Protein AF-U1WQ39-F1 (afdb_monomer_lite)

Organism: NCBI:txid649747

Foldseek 3Di:
DDDDDDDDPCNQPQKDWFDKDFDPWAFDDPVLQVQVCVVVVFHWDDKTWGIARDVQWTWIKTWTDDDQQWTKMWTWTGDPVGIATDIQIWGDDQQADTRDGRCSPDDHSVQKDWPTWIAGPQGIWTFIWGHDPFWIKTFIWDDDPRYTDTPDIDIDGDDD

Structure (mmCIF, N/CA/C/O backbone):
data_AF-U1WQ39-F1
#
_entry.id   AF-U1WQ39-F1
#
loop_
_atom_site.group_PDB
_atom_site.id
_atom_site.type_symbol
_atom_site.label_atom_id
_atom_site.label_alt_id
_atom_site.label_comp_id
_atom_site.label_asym_id
_atom_site.label_entity_id
_atom_site.label_seq_id
_atom_site.pdbx_PDB_ins_code
_atom_site.Cartn_x
_atom_site.Cartn_y
_atom_site.Cartn_z
_atom_site.occupancy
_atom_site.B_iso_or_equiv
_atom_site.auth_seq_id
_atom_site.auth_comp_id
_atom_site.auth_asym_id
_atom_site.auth_atom_id
_atom_site.pdbx_PDB_model_num
ATOM 1 N N . MET A 1 1 ? -7.015 -22.185 -0.018 1.00 53.38 1 MET A N 1
ATOM 2 C CA . MET A 1 1 ? -6.158 -22.421 1.165 1.00 53.38 1 MET A CA 1
ATOM 3 C C . MET A 1 1 ? -6.432 -21.319 2.183 1.00 53.38 1 MET A C 1
ATOM 5 O O . MET A 1 1 ? -6.528 -20.171 1.775 1.00 53.38 1 MET A O 1
ATOM 9 N N . LYS A 1 2 ? -6.659 -21.644 3.462 1.00 57.97 2 LYS A N 1
ATOM 10 C CA . LYS A 1 2 ? -6.847 -20.633 4.521 1.00 57.97 2 LYS A CA 1
ATOM 11 C C . LYS A 1 2 ? -5.478 -20.302 5.121 1.00 57.97 2 LYS A C 1
ATOM 13 O O . LYS A 1 2 ? -4.759 -21.219 5.506 1.00 57.97 2 LYS A O 1
ATOM 18 N N . VAL A 1 3 ? -5.119 -19.021 5.186 1.00 68.00 3 VAL A N 1
ATOM 19 C CA . VAL A 1 3 ? -3.892 -18.561 5.854 1.00 68.00 3 VAL A CA 1
ATOM 20 C C . VAL A 1 3 ? -4.187 -18.391 7.342 1.00 68.00 3 VAL A C 1
ATOM 22 O O . VAL A 1 3 ? -5.185 -17.775 7.708 1.00 68.00 3 VAL A O 1
ATOM 25 N N . ALA A 1 4 ? -3.328 -18.943 8.198 1.00 69.25 4 ALA A N 1
ATOM 26 C CA . ALA A 1 4 ? -3.420 -18.803 9.648 1.00 69.25 4 ALA A CA 1
ATOM 27 C C . ALA A 1 4 ? -2.174 -18.090 10.190 1.00 69.25 4 ALA A C 1
ATOM 29 O O . ALA A 1 4 ? -1.046 -18.488 9.877 1.00 69.25 4 ALA A O 1
ATOM 30 N N . PHE A 1 5 ? -2.399 -17.061 11.011 1.00 70.69 5 PHE A N 1
ATOM 31 C CA . PHE A 1 5 ? -1.365 -16.360 11.771 1.00 70.69 5 PHE A CA 1
ATOM 32 C C . PHE A 1 5 ? -1.363 -16.864 13.206 1.00 70.69 5 PHE A C 1
ATOM 34 O O . PHE A 1 5 ? -2.376 -16.789 13.898 1.00 70.69 5 PHE A O 1
ATOM 41 N N . LEU A 1 6 ? -0.210 -17.363 13.639 1.00 75.81 6 LEU A N 1
ATOM 42 C CA . LEU A 1 6 ? 0.076 -17.600 15.046 1.00 75.81 6 LEU A CA 1
ATOM 43 C C . LEU A 1 6 ? 0.724 -16.333 15.584 1.00 75.81 6 LEU A C 1
ATOM 45 O O . LEU A 1 6 ? 1.665 -15.814 14.986 1.00 75.81 6 LEU A O 1
ATOM 49 N N . ILE A 1 7 ? 0.182 -15.827 16.681 1.00 77.75 7 ILE A N 1
ATOM 50 C CA . ILE A 1 7 ? 0.661 -14.612 17.325 1.00 77.75 7 ILE A CA 1
ATOM 51 C C . ILE A 1 7 ? 0.926 -14.906 18.790 1.00 77.75 7 ILE A C 1
ATOM 53 O O . ILE A 1 7 ? 0.231 -15.716 19.406 1.00 77.75 7 ILE A O 1
ATOM 57 N N . GLU A 1 8 ? 1.932 -14.240 19.341 1.00 82.88 8 GLU A N 1
ATOM 58 C CA . GLU A 1 8 ? 2.171 -14.285 20.774 1.00 82.88 8 GLU A CA 1
ATOM 59 C C . GLU A 1 8 ? 1.001 -13.655 21.531 1.00 82.88 8 GLU A C 1
ATOM 61 O O . GLU A 1 8 ? 0.275 -12.784 21.027 1.00 82.88 8 GLU A O 1
ATOM 66 N N . LYS A 1 9 ? 0.821 -14.102 22.774 1.00 80.31 9 LYS A N 1
ATOM 67 C CA . LYS A 1 9 ? -0.144 -13.499 23.684 1.00 80.31 9 LYS A CA 1
ATOM 68 C C . LYS A 1 9 ? 0.149 -11.999 23.799 1.00 80.31 9 LYS A C 1
ATOM 70 O O . LYS A 1 9 ? 1.298 -11.596 23.920 1.00 80.31 9 LYS A O 1
ATOM 75 N N . ASP A 1 10 ? -0.902 -11.184 23.751 1.00 84.56 10 ASP A N 1
ATOM 76 C CA . ASP A 1 10 ? -0.832 -9.721 23.859 1.00 84.56 10 ASP A CA 1
ATOM 77 C C . ASP A 1 10 ? -0.094 -8.986 22.717 1.00 84.56 10 ASP A C 1
ATOM 79 O O . ASP A 1 10 ? 0.069 -7.768 22.796 1.00 84.56 10 ASP A O 1
ATOM 83 N N . ALA A 1 11 ? 0.246 -9.653 21.604 1.00 82.38 11 ALA A N 1
ATOM 84 C CA . ALA A 1 11 ? 0.920 -9.024 20.454 1.00 82.38 11 ALA A CA 1
ATOM 85 C C . ALA A 1 11 ? 0.163 -7.816 19.856 1.00 82.38 11 ALA A C 1
ATOM 87 O O . ALA A 1 11 ? 0.768 -6.916 19.279 1.00 82.38 11 ALA A O 1
ATOM 88 N N . PHE A 1 12 ? -1.163 -7.767 20.023 1.00 85.31 12 PHE A N 1
ATOM 89 C CA . PHE A 1 12 ? -2.016 -6.651 19.596 1.00 85.31 12 PHE A CA 1
ATOM 90 C C . PHE A 1 12 ? -2.593 -5.848 20.764 1.00 85.31 12 PHE A C 1
ATOM 92 O O . PHE A 1 12 ? -3.579 -5.128 20.593 1.00 85.31 12 PHE A O 1
ATOM 99 N N . LYS A 1 13 ? -2.011 -5.925 21.964 1.00 89.50 13 LYS A N 1
ATOM 100 C CA . LYS A 1 13 ? -2.482 -5.135 23.107 1.00 89.50 13 LYS A CA 1
ATOM 101 C C . LYS A 1 13 ? -2.530 -3.646 22.742 1.00 89.50 13 LYS A C 1
ATOM 103 O O . LYS A 1 13 ? -1.596 -3.096 22.165 1.00 89.50 13 LYS A O 1
ATOM 108 N N . GLY A 1 14 ? -3.661 -3.000 23.029 1.00 91.19 14 GLY A N 1
ATOM 109 C CA . GLY A 1 14 ? -3.902 -1.596 22.670 1.00 91.19 14 GLY A CA 1
ATOM 110 C C . GLY A 1 14 ? -4.238 -1.340 21.193 1.00 91.19 14 GLY A C 1
ATOM 111 O O . GLY A 1 14 ? -4.358 -0.180 20.797 1.00 91.19 14 GLY A O 1
ATOM 112 N N . ASN A 1 15 ? -4.409 -2.385 20.380 1.00 94.25 15 ASN A N 1
ATOM 113 C CA . ASN A 1 15 ? -4.916 -2.285 19.015 1.00 94.25 15 ASN A CA 1
ATOM 114 C C . ASN A 1 15 ? -6.396 -2.677 18.959 1.00 94.25 15 ASN A C 1
ATOM 116 O O . ASN A 1 15 ? -6.844 -3.583 19.656 1.00 94.25 15 ASN A O 1
ATOM 120 N N . THR A 1 16 ? -7.145 -2.024 18.076 1.00 95.94 16 THR A N 1
ATOM 121 C CA . THR A 1 16 ? -8.507 -2.416 17.696 1.00 95.94 16 THR A CA 1
ATOM 122 C C . THR A 1 16 ? -8.473 -3.026 16.303 1.00 95.94 16 THR A C 1
ATOM 124 O O . THR A 1 16 ? -7.960 -2.392 15.380 1.00 95.94 16 THR A O 1
ATOM 127 N N . PHE A 1 17 ? -9.011 -4.235 16.144 1.00 95.50 17 PHE A N 1
ATOM 128 C CA . PHE A 1 17 ? -9.210 -4.845 14.830 1.00 95.50 17 PHE A CA 1
ATOM 129 C C . PHE A 1 17 ? -10.346 -4.135 14.104 1.00 95.50 17 PHE A C 1
ATOM 131 O O . PHE A 1 17 ? -11.415 -3.912 14.671 1.00 95.50 17 PHE A O 1
ATOM 138 N N . LEU A 1 18 ? -10.098 -3.762 12.855 1.00 96.44 18 LEU A N 1
ATOM 139 C CA . LEU A 1 18 ? -11.066 -3.062 12.028 1.00 96.44 18 LEU A CA 1
ATOM 140 C C . LEU A 1 18 ? -11.747 -4.041 11.068 1.00 96.44 18 LEU A C 1
ATOM 142 O O . LEU A 1 18 ? -11.096 -4.974 10.588 1.00 96.44 18 LEU A O 1
ATOM 146 N N . PRO A 1 19 ? -13.038 -3.830 10.754 1.00 94.56 19 PRO A N 1
ATOM 147 C CA . PRO A 1 19 ? -13.685 -4.581 9.693 1.00 94.56 19 PRO A CA 1
ATOM 148 C C . PRO A 1 19 ? -12.965 -4.310 8.370 1.00 94.56 19 PRO A C 1
ATOM 150 O O . PRO A 1 19 ? -12.579 -3.181 8.078 1.00 94.56 19 PRO A O 1
ATOM 153 N N . TYR A 1 20 ? -12.785 -5.353 7.569 1.00 94.94 20 TYR A N 1
ATOM 154 C CA . TYR A 1 20 ? -12.185 -5.258 6.247 1.00 94.94 20 TYR A CA 1
ATOM 155 C C . TYR A 1 20 ? -13.075 -5.982 5.242 1.00 94.94 20 TYR A C 1
ATOM 157 O O . TYR A 1 20 ? -13.476 -7.128 5.455 1.00 94.94 20 TYR A O 1
ATOM 165 N N . LYS A 1 21 ? -13.386 -5.299 4.143 1.00 96.25 21 LYS A N 1
ATOM 166 C CA . LYS A 1 21 ? -14.175 -5.813 3.032 1.00 96.25 21 LYS A CA 1
ATOM 167 C C . LYS A 1 21 ? -13.279 -5.914 1.795 1.00 96.25 21 LYS A C 1
ATOM 169 O O . LYS A 1 21 ? -12.910 -4.875 1.241 1.00 96.25 21 LYS A O 1
ATOM 174 N N . PRO A 1 22 ? -12.936 -7.125 1.328 1.00 94.81 22 PRO A N 1
ATOM 175 C CA . PRO A 1 22 ? -12.184 -7.279 0.091 1.00 94.81 22 PRO A CA 1
ATOM 176 C C . PRO A 1 22 ? -13.012 -6.801 -1.106 1.00 94.81 22 PRO A C 1
ATOM 178 O O . PRO A 1 22 ? -14.233 -6.977 -1.157 1.00 94.81 22 PRO A O 1
ATOM 181 N N . VAL A 1 23 ? -12.333 -6.215 -2.086 1.00 94.19 23 VAL A N 1
ATOM 182 C CA . VAL A 1 23 ? -12.923 -5.735 -3.337 1.00 94.19 23 VAL A CA 1
ATOM 183 C C . VAL A 1 23 ? -12.312 -6.534 -4.480 1.00 94.19 23 VAL A C 1
ATOM 185 O O . VAL A 1 23 ? -11.102 -6.535 -4.660 1.00 94.19 23 VAL A O 1
ATOM 188 N N . LYS A 1 24 ? -13.151 -7.223 -5.263 1.00 86.94 24 LYS A N 1
ATOM 189 C CA . LYS A 1 24 ? -12.682 -8.006 -6.421 1.00 86.94 24 LYS A CA 1
ATOM 190 C C . LYS A 1 24 ? -12.261 -7.121 -7.593 1.00 86.94 24 LYS A C 1
ATOM 192 O O . LYS A 1 24 ? -11.322 -7.448 -8.306 1.00 86.94 24 LYS A O 1
ATOM 197 N N . GLN A 1 25 ? -12.983 -6.024 -7.800 1.00 90.00 25 GLN A N 1
ATOM 198 C CA . GLN A 1 25 ? -12.715 -5.049 -8.845 1.00 90.00 25 GLN A CA 1
ATOM 199 C C . GLN A 1 25 ? -13.128 -3.670 -8.344 1.00 90.00 25 GLN A C 1
ATOM 201 O O . GLN A 1 25 ? -14.228 -3.487 -7.827 1.00 90.00 25 GLN A O 1
ATOM 206 N N . GLY A 1 26 ? -12.233 -2.703 -8.484 1.00 94.62 26 GLY A N 1
ATOM 207 C CA . GLY A 1 26 ? -12.454 -1.339 -8.039 1.00 94.62 26 GLY A CA 1
ATOM 208 C C . GLY A 1 26 ? -11.226 -0.489 -8.306 1.00 94.62 26 GLY A C 1
ATOM 209 O O . GLY A 1 26 ? -10.140 -1.003 -8.573 1.00 94.62 26 GLY A O 1
ATOM 210 N N . ARG A 1 27 ? -11.401 0.825 -8.229 1.00 97.06 27 ARG A N 1
ATOM 211 C CA . ARG A 1 27 ? -10.331 1.799 -8.434 1.00 97.06 27 ARG A CA 1
ATOM 212 C C . ARG A 1 27 ? -10.453 2.922 -7.418 1.00 97.06 27 ARG A C 1
ATOM 214 O O . ARG A 1 27 ? -11.557 3.290 -7.023 1.00 97.06 27 ARG A O 1
ATOM 221 N N . PHE A 1 28 ? -9.323 3.479 -7.015 1.00 97.81 28 PHE A N 1
ATOM 222 C CA . PHE A 1 28 ? -9.288 4.745 -6.311 1.00 97.81 28 PHE A CA 1
ATOM 223 C C . PHE A 1 28 ? -9.929 5.844 -7.161 1.00 97.81 28 PHE A C 1
ATOM 225 O O . PHE A 1 28 ? -9.803 5.858 -8.392 1.00 97.81 28 PHE A O 1
ATOM 232 N N . SER A 1 29 ? -10.566 6.797 -6.476 1.00 97.12 29 SER A N 1
ATOM 233 C CA . SER A 1 29 ? -11.067 8.022 -7.099 1.00 97.12 29 SER A CA 1
ATOM 234 C C . SER A 1 29 ? -9.941 8.813 -7.770 1.00 97.12 29 SER A C 1
ATOM 236 O O . SER A 1 29 ? -8.792 8.787 -7.318 1.00 97.12 29 SER A O 1
ATOM 238 N N . ASP A 1 30 ? -10.275 9.603 -8.788 1.00 97.94 30 ASP A N 1
ATOM 239 C CA . ASP A 1 30 ? -9.290 10.448 -9.473 1.00 97.94 30 ASP A CA 1
ATOM 240 C C . ASP A 1 30 ? -8.646 11.467 -8.524 1.00 97.94 30 ASP A C 1
ATOM 242 O O . ASP A 1 30 ? -7.453 11.749 -8.623 1.00 97.94 30 ASP A O 1
ATOM 246 N N . LYS A 1 31 ? -9.401 11.962 -7.533 1.00 97.44 31 LYS A N 1
ATOM 247 C CA . LYS A 1 31 ? -8.872 12.825 -6.466 1.00 97.44 31 LYS A CA 1
ATOM 248 C C . LYS A 1 31 ? -7.779 12.119 -5.662 1.00 97.44 31 LYS A C 1
ATOM 250 O O . LYS A 1 31 ? -6.769 12.735 -5.334 1.00 97.44 31 LYS A O 1
ATOM 255 N N . THR A 1 32 ? -7.969 10.840 -5.342 1.00 98.00 32 THR A N 1
ATOM 256 C CA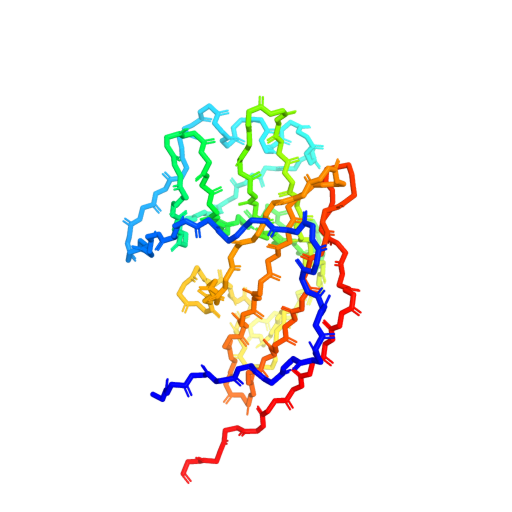 . THR A 1 32 ? -6.958 10.038 -4.643 1.00 98.00 32 THR A CA 1
ATOM 257 C C . THR A 1 32 ? -5.723 9.837 -5.515 1.00 98.00 32 THR A C 1
ATOM 259 O O . THR A 1 32 ? -4.613 10.050 -5.035 1.00 98.00 32 THR A O 1
ATOM 262 N N . ILE A 1 33 ? -5.891 9.500 -6.797 1.00 98.50 33 ILE A N 1
ATOM 263 C CA . ILE A 1 33 ? -4.760 9.297 -7.717 1.00 98.50 33 ILE A CA 1
ATOM 264 C C . ILE A 1 33 ? -3.950 10.577 -7.939 1.00 98.50 33 ILE A C 1
ATOM 266 O O . ILE A 1 33 ? -2.720 10.508 -7.977 1.00 98.50 33 ILE A O 1
ATOM 270 N N . ARG A 1 34 ? -4.602 11.744 -8.010 1.00 98.50 34 ARG A N 1
ATOM 271 C CA . ARG A 1 34 ? -3.908 13.043 -8.050 1.00 98.50 34 ARG A CA 1
ATOM 272 C C . ARG A 1 34 ? -3.024 13.234 -6.820 1.00 98.50 34 ARG A C 1
ATOM 274 O O . ARG A 1 34 ? -1.826 13.432 -6.973 1.00 98.50 34 ARG A O 1
ATOM 281 N N . LYS A 1 35 ? -3.571 13.026 -5.616 1.00 98.19 35 LYS A N 1
ATOM 282 C CA . LYS A 1 35 ? -2.795 13.107 -4.365 1.00 98.19 35 LYS A CA 1
ATOM 283 C C . LYS A 1 35 ? -1.627 12.118 -4.320 1.00 98.19 35 LYS A C 1
ATOM 285 O O . LYS A 1 35 ? -0.555 12.467 -3.842 1.00 98.19 35 LYS A O 1
ATOM 290 N N . VAL A 1 36 ? -1.826 10.886 -4.798 1.00 98.62 36 VAL A N 1
ATOM 291 C CA . VAL A 1 36 ? -0.762 9.868 -4.877 1.00 98.62 36 VAL A CA 1
ATOM 292 C C . VAL A 1 36 ? 0.357 10.328 -5.815 1.00 98.62 36 VAL A C 1
ATOM 294 O O . VAL A 1 36 ? 1.527 10.271 -5.443 1.00 98.62 36 VAL A O 1
ATOM 297 N N . THR A 1 37 ? -0.009 10.818 -7.001 1.00 98.50 37 THR A N 1
ATOM 298 C CA . THR A 1 37 ? 0.929 11.313 -8.021 1.00 98.50 37 THR A CA 1
ATOM 299 C C . THR A 1 37 ? 1.725 12.514 -7.511 1.00 98.50 37 THR A C 1
ATOM 301 O O . THR A 1 37 ? 2.946 12.541 -7.644 1.00 98.50 37 THR A O 1
ATOM 304 N N . GLU A 1 38 ? 1.053 13.478 -6.877 1.00 98.25 38 GLU A N 1
ATOM 305 C CA . GLU A 1 38 ? 1.672 14.666 -6.276 1.00 98.25 38 GLU A CA 1
ATOM 306 C C . GLU A 1 38 ? 2.636 14.291 -5.146 1.00 98.25 38 GLU A C 1
ATOM 308 O O . GLU A 1 38 ? 3.772 14.762 -5.123 1.00 98.25 38 GLU A O 1
ATOM 313 N N . PHE A 1 39 ? 2.218 13.398 -4.240 1.00 98.19 39 PHE A N 1
ATOM 314 C CA . PHE A 1 39 ? 3.046 12.964 -3.114 1.00 98.19 39 PHE A CA 1
ATOM 315 C C . PHE A 1 39 ? 4.318 12.251 -3.584 1.00 98.19 39 PHE A C 1
ATOM 317 O O . PHE A 1 39 ? 5.404 12.501 -3.064 1.00 98.19 39 PHE A O 1
ATOM 324 N N . LYS A 1 40 ? 4.193 11.361 -4.574 1.00 97.62 40 LYS A N 1
ATOM 325 C CA . LYS A 1 40 ? 5.317 10.572 -5.098 1.00 97.62 40 LYS A CA 1
ATOM 326 C C . LYS A 1 40 ? 6.133 11.295 -6.163 1.00 97.62 40 LYS A C 1
ATOM 328 O O . LYS A 1 40 ? 7.205 10.808 -6.507 1.00 97.62 40 LYS A O 1
ATOM 333 N N . LYS A 1 41 ? 5.640 12.427 -6.677 1.00 97.69 41 LYS A N 1
ATOM 334 C CA . LYS A 1 41 ? 6.224 13.162 -7.811 1.00 97.69 41 LYS A CA 1
ATOM 335 C C . LYS A 1 41 ? 6.481 12.250 -9.017 1.00 97.69 41 LYS A C 1
ATOM 337 O O . LYS A 1 41 ? 7.519 12.341 -9.666 1.00 97.69 41 LYS A O 1
ATOM 342 N N . ARG A 1 42 ? 5.548 11.331 -9.272 1.00 98.19 42 ARG A N 1
ATOM 343 C CA . ARG A 1 42 ? 5.655 10.302 -10.313 1.00 98.19 42 ARG A CA 1
ATOM 344 C C . ARG A 1 42 ? 4.260 9.887 -10.759 1.00 98.19 42 ARG A C 1
ATOM 346 O O . ARG A 1 42 ? 3.400 9.647 -9.907 1.00 98.19 42 ARG A O 1
ATOM 353 N N . LYS A 1 43 ? 4.011 9.824 -12.067 1.00 98.31 43 LYS A N 1
ATOM 354 C CA . LYS A 1 43 ? 2.682 9.525 -12.617 1.00 98.31 43 LYS A CA 1
ATOM 355 C C . LYS A 1 43 ? 2.267 8.091 -12.302 1.00 98.31 43 LYS A C 1
ATOM 357 O O . LYS A 1 43 ? 3.056 7.166 -12.467 1.00 98.31 43 LYS A O 1
ATOM 362 N N . VAL A 1 44 ? 1.013 7.896 -11.903 1.00 98.50 44 VAL A N 1
ATOM 363 C CA . VAL A 1 44 ? 0.401 6.562 -11.792 1.00 98.50 44 VAL A CA 1
ATOM 364 C C . VAL A 1 44 ? -0.056 6.090 -13.176 1.00 98.50 44 VAL A C 1
ATOM 366 O O . VAL A 1 44 ? -0.787 6.811 -13.858 1.00 98.50 44 VAL A O 1
ATOM 369 N N . ILE A 1 45 ? 0.350 4.884 -13.577 1.00 97.69 45 ILE A N 1
ATOM 370 C CA . ILE A 1 45 ? -0.003 4.269 -14.871 1.00 97.69 45 ILE A CA 1
ATOM 371 C C . ILE A 1 45 ? -1.007 3.121 -14.735 1.00 97.69 45 ILE A C 1
ATOM 373 O O . ILE A 1 45 ? -1.825 2.928 -15.632 1.00 97.69 45 ILE A O 1
ATOM 377 N N . LYS A 1 46 ? -1.007 2.405 -13.604 1.00 97.62 46 LYS A N 1
ATOM 378 C CA . LYS A 1 46 ? -2.011 1.383 -13.276 1.00 97.62 46 LYS A CA 1
ATOM 379 C C . LYS A 1 46 ? -2.427 1.506 -11.816 1.00 97.62 46 LYS A C 1
ATOM 381 O O . LYS A 1 46 ? -1.659 1.962 -10.971 1.00 97.62 46 LYS A O 1
ATOM 386 N N . GLN A 1 47 ? -3.661 1.117 -11.516 1.00 98.00 47 GLN A N 1
ATOM 387 C CA . GLN A 1 47 ? -4.169 1.086 -10.149 1.00 98.00 47 GLN A CA 1
ATOM 388 C C . GLN A 1 47 ? -5.307 0.080 -9.988 1.00 98.00 47 GLN A C 1
ATOM 390 O O . GLN A 1 47 ? -6.011 -0.226 -10.951 1.00 98.00 47 GLN A O 1
ATOM 395 N N . GLY A 1 48 ? -5.539 -0.361 -8.756 1.00 98.00 48 GLY A N 1
ATOM 396 C CA . GLY A 1 48 ? -6.744 -1.099 -8.397 1.00 98.00 48 GLY A CA 1
ATOM 397 C C . GLY A 1 48 ? -6.916 -1.244 -6.891 1.00 98.00 48 GLY A C 1
ATOM 398 O O . GLY A 1 48 ? -5.942 -1.295 -6.139 1.00 98.00 48 GLY A O 1
ATOM 399 N N . LEU A 1 49 ? -8.170 -1.285 -6.445 1.00 97.94 49 LEU A N 1
ATOM 400 C CA . LEU A 1 49 ? -8.494 -1.526 -5.041 1.00 97.94 49 LEU A CA 1
ATOM 401 C C . LEU A 1 49 ? -8.291 -2.995 -4.684 1.00 97.94 49 LEU A C 1
ATOM 403 O O . LEU A 1 49 ? -8.582 -3.886 -5.476 1.00 97.94 49 LEU A O 1
ATOM 407 N N . ILE A 1 50 ? -7.838 -3.213 -3.455 1.00 98.12 50 ILE A N 1
ATOM 408 C CA . ILE A 1 50 ? -7.742 -4.528 -2.818 1.00 98.12 50 ILE A CA 1
ATOM 409 C C . ILE A 1 50 ? -8.878 -4.671 -1.804 1.00 98.12 50 ILE A C 1
ATOM 411 O O . ILE A 1 50 ? -9.496 -5.725 -1.684 1.00 98.12 50 ILE A O 1
ATOM 415 N N . GLY A 1 51 ? -9.208 -3.604 -1.074 1.00 97.06 51 GLY A N 1
ATOM 416 C CA . GLY A 1 51 ? -10.390 -3.599 -0.224 1.00 97.06 51 GLY A CA 1
ATOM 417 C C . GLY A 1 51 ? -10.618 -2.301 0.533 1.00 97.06 51 GLY A C 1
ATOM 418 O O . GLY A 1 51 ? -9.889 -1.320 0.384 1.00 97.06 51 GLY A O 1
ATOM 419 N N . GLU A 1 52 ? -11.652 -2.315 1.360 1.00 96.81 52 GLU A N 1
ATOM 420 C CA . GLU A 1 52 ? -12.150 -1.157 2.095 1.00 96.81 52 GLU A CA 1
ATOM 421 C C . GLU A 1 52 ? -12.319 -1.496 3.571 1.00 96.81 52 GLU A C 1
ATOM 423 O O . GLU A 1 52 ? -12.673 -2.618 3.928 1.00 96.81 52 GLU A O 1
ATOM 428 N N . ILE A 1 53 ? -12.066 -0.520 4.435 1.00 95.88 53 ILE A N 1
ATOM 429 C CA . ILE A 1 53 ? -12.218 -0.650 5.889 1.00 95.88 53 ILE A CA 1
ATOM 430 C C . ILE A 1 53 ? -13.434 0.152 6.356 1.00 95.88 53 ILE A C 1
ATOM 432 O O . ILE A 1 53 ? -14.260 -0.320 7.133 1.00 95.88 53 ILE A O 1
ATOM 436 N N . SER A 1 54 ? -13.559 1.378 5.855 1.00 92.56 54 SER A N 1
ATOM 437 C CA . SER A 1 54 ? -14.683 2.281 6.094 1.00 92.56 54 SER A CA 1
ATOM 438 C C . SER A 1 54 ? -14.733 3.337 4.978 1.00 92.56 54 SER A C 1
ATOM 440 O O . SER A 1 54 ? -13.795 3.419 4.175 1.00 92.56 54 SER A O 1
ATOM 442 N N . PRO A 1 55 ? -15.791 4.165 4.886 1.00 88.38 55 PRO A N 1
ATOM 443 C CA . PRO A 1 55 ? -15.831 5.252 3.913 1.00 88.38 55 PRO A CA 1
ATOM 444 C C . PRO A 1 55 ? -14.590 6.153 4.015 1.00 88.38 55 PRO A C 1
ATOM 446 O O . PRO A 1 55 ? -14.292 6.707 5.072 1.00 88.38 55 PRO A O 1
ATOM 449 N N . GLY A 1 56 ? -13.845 6.279 2.913 1.00 87.75 56 GLY A N 1
ATOM 450 C CA . GLY A 1 56 ? -12.604 7.063 2.856 1.00 87.75 56 GLY A CA 1
ATOM 451 C C . GLY A 1 56 ? -11.356 6.373 3.425 1.00 87.75 56 GLY A C 1
ATOM 452 O O . GLY A 1 56 ? -10.290 6.990 3.437 1.00 87.75 56 GLY A O 1
ATOM 453 N N . VAL A 1 57 ? -11.465 5.114 3.866 1.00 96.56 57 VAL A N 1
ATOM 454 C CA . VAL A 1 57 ? -10.337 4.273 4.287 1.00 96.56 57 VAL A CA 1
ATOM 455 C C . VAL A 1 57 ? -10.296 3.017 3.423 1.00 96.56 57 VAL A C 1
ATOM 457 O O . VAL A 1 57 ? -10.984 2.027 3.673 1.00 96.56 57 VAL A O 1
ATOM 460 N N . GLN A 1 58 ? -9.483 3.081 2.378 1.00 97.75 58 GLN A N 1
ATOM 461 C CA . GLN A 1 58 ? -9.355 2.066 1.333 1.00 97.75 58 GLN A CA 1
ATOM 462 C C . GLN A 1 58 ? -7.894 1.659 1.166 1.00 97.75 58 GLN A C 1
ATOM 464 O O . GLN A 1 58 ? -7.004 2.498 1.320 1.00 97.75 58 GLN A O 1
ATOM 469 N N . ILE A 1 59 ? -7.665 0.402 0.796 1.00 98.56 59 ILE A N 1
ATOM 470 C CA . ILE A 1 59 ? -6.352 -0.153 0.466 1.00 98.56 59 ILE A CA 1
ATOM 471 C C . ILE A 1 59 ? -6.366 -0.607 -0.993 1.00 98.56 59 ILE A C 1
ATOM 473 O O . ILE A 1 59 ? -7.309 -1.256 -1.450 1.00 98.56 59 ILE A O 1
ATOM 477 N N . GLY A 1 60 ? -5.305 -0.297 -1.723 1.00 98.31 60 GLY A N 1
ATOM 478 C CA . GLY A 1 60 ? -5.144 -0.693 -3.115 1.00 98.31 60 GLY A CA 1
ATOM 479 C C . GLY A 1 60 ? -3.691 -0.673 -3.552 1.00 98.31 60 GLY A C 1
ATOM 480 O O . GLY A 1 60 ? -2.809 -0.272 -2.796 1.00 98.31 60 GLY A O 1
ATOM 481 N N . LEU A 1 61 ? -3.461 -1.110 -4.781 1.00 98.62 61 LEU A N 1
ATOM 482 C CA . LEU A 1 61 ? -2.168 -1.103 -5.444 1.00 98.62 61 LEU A CA 1
ATOM 483 C C . LEU A 1 61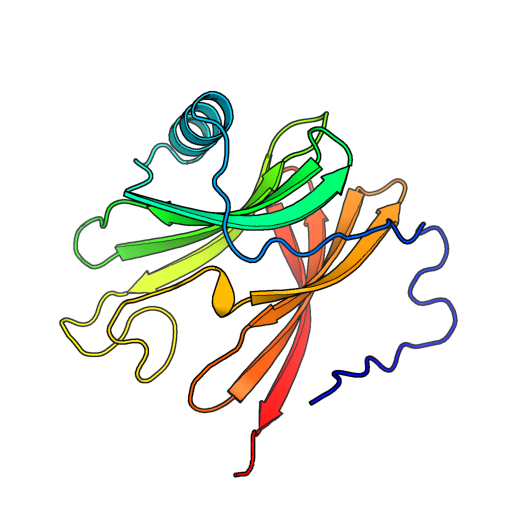 ? -2.138 0.029 -6.471 1.00 98.62 61 LEU A C 1
ATOM 485 O O . LEU A 1 61 ? -3.125 0.266 -7.174 1.00 98.62 61 LEU A O 1
ATOM 489 N N . VAL A 1 62 ? -1.002 0.706 -6.575 1.00 98.56 62 VAL A N 1
ATOM 490 C CA . VAL A 1 62 ? -0.693 1.626 -7.673 1.00 98.56 62 VAL A CA 1
ATOM 491 C C . VAL A 1 62 ? 0.656 1.258 -8.276 1.00 98.56 62 VAL A C 1
ATOM 493 O O . VAL A 1 62 ? 1.589 0.917 -7.551 1.00 98.56 62 VAL A O 1
ATOM 496 N N . GLU A 1 63 ? 0.757 1.358 -9.592 1.00 98.31 63 GLU A N 1
ATOM 497 C CA . GLU A 1 63 ? 1.997 1.227 -10.351 1.00 98.31 63 GLU A CA 1
ATOM 498 C C . GLU A 1 63 ? 2.324 2.581 -10.977 1.00 98.31 63 GLU A C 1
ATOM 500 O O . GLU A 1 63 ? 1.447 3.257 -11.532 1.00 98.31 63 GLU A O 1
ATOM 505 N N . PHE A 1 64 ? 3.582 2.990 -10.871 1.00 98.38 64 PHE A N 1
ATOM 506 C CA . PHE A 1 64 ? 4.061 4.278 -11.351 1.00 98.38 64 PHE A CA 1
ATOM 507 C C . PHE A 1 64 ? 4.809 4.141 -12.676 1.00 98.38 64 PHE A C 1
ATOM 509 O O . PHE A 1 64 ? 5.419 3.112 -12.954 1.00 98.38 64 PHE A O 1
ATOM 516 N N . GLU A 1 65 ? 4.800 5.206 -13.479 1.00 96.88 65 GLU A N 1
ATOM 517 C CA . GLU A 1 65 ? 5.506 5.265 -14.763 1.00 96.88 65 GLU A CA 1
ATOM 518 C C . GLU A 1 65 ? 6.970 4.869 -14.600 1.00 96.88 65 GLU A C 1
ATOM 520 O O . GLU A 1 65 ? 7.622 5.317 -13.667 1.00 96.88 65 GLU A O 1
ATOM 525 N N . ARG A 1 66 ? 7.517 4.034 -15.477 1.00 94.56 66 ARG A N 1
ATOM 526 C CA . ARG A 1 66 ? 8.918 3.603 -15.391 1.00 94.56 66 ARG A CA 1
ATOM 527 C C . ARG A 1 66 ? 9.888 4.777 -15.616 1.00 94.56 66 ARG A C 1
ATOM 529 O O . ARG A 1 66 ? 9.666 5.597 -16.500 1.00 94.56 66 ARG A O 1
ATOM 536 N N . THR A 1 67 ? 10.999 4.810 -14.877 1.00 94.62 67 THR A N 1
ATOM 537 C CA . THR A 1 67 ? 12.117 5.744 -15.109 1.00 94.62 67 THR A CA 1
ATOM 538 C C . THR A 1 67 ? 13.361 4.934 -15.454 1.00 94.62 67 THR A C 1
ATOM 540 O O . THR A 1 67 ? 13.962 4.324 -14.572 1.00 94.62 67 THR A O 1
ATOM 543 N N . GLU A 1 68 ? 13.724 4.885 -16.736 1.00 91.88 68 GLU A N 1
ATOM 544 C CA . GLU A 1 68 ? 14.753 3.972 -17.262 1.00 91.88 68 GLU A CA 1
ATOM 545 C C . GLU A 1 68 ? 14.455 2.507 -16.902 1.00 91.88 68 GLU A C 1
ATOM 547 O O . GLU A 1 68 ? 13.450 1.964 -17.355 1.00 91.88 68 GLU A O 1
ATOM 552 N N . LYS A 1 69 ? 15.297 1.866 -16.082 1.00 93.31 69 LYS A N 1
ATOM 553 C CA . LYS A 1 69 ? 15.062 0.522 -15.539 1.00 93.31 69 LYS A CA 1
ATOM 554 C C . LYS A 1 69 ? 14.392 0.542 -14.165 1.00 93.31 69 LYS A C 1
ATOM 556 O O . LYS A 1 69 ? 14.059 -0.513 -13.648 1.00 93.31 69 LYS A O 1
ATOM 561 N N . ASN A 1 70 ? 14.174 1.704 -13.557 1.00 95.69 70 ASN A N 1
ATOM 562 C CA . ASN A 1 70 ? 13.552 1.796 -12.240 1.00 95.69 70 ASN A CA 1
ATOM 563 C C . ASN A 1 70 ? 12.034 1.730 -12.367 1.00 95.69 70 ASN A C 1
ATOM 565 O O . ASN A 1 70 ? 11.402 2.635 -12.924 1.00 95.69 70 ASN A O 1
ATOM 569 N N . VAL A 1 71 ? 11.435 0.704 -11.779 1.00 96.56 71 VAL A N 1
ATOM 570 C CA . VAL A 1 71 ? 9.982 0.571 -11.636 1.00 96.56 71 VAL A CA 1
ATOM 571 C C . VAL A 1 71 ? 9.591 0.712 -10.174 1.00 96.56 71 VAL A C 1
ATOM 573 O O . VAL A 1 71 ? 10.380 0.455 -9.261 1.00 96.56 71 VAL A O 1
ATOM 576 N N . LEU A 1 72 ? 8.378 1.203 -9.950 1.00 97.88 72 LEU A N 1
ATOM 577 C CA . LEU A 1 72 ? 7.836 1.389 -8.615 1.00 97.88 72 LEU A CA 1
ATOM 578 C C . LEU A 1 72 ? 6.370 0.998 -8.626 1.00 97.88 72 LEU A C 1
ATOM 580 O O . LEU A 1 72 ? 5.589 1.493 -9.437 1.00 97.88 72 LEU A O 1
ATOM 584 N N . ALA A 1 73 ? 6.009 0.164 -7.665 1.00 98.19 73 ALA A N 1
ATOM 585 C CA . ALA A 1 73 ? 4.635 -0.045 -7.266 1.00 98.19 73 ALA A CA 1
ATOM 586 C C . ALA A 1 73 ? 4.513 0.197 -5.765 1.00 98.19 73 ALA A C 1
ATOM 588 O O . ALA A 1 73 ? 5.491 0.071 -5.023 1.00 98.19 73 ALA A O 1
ATOM 589 N N . SER A 1 74 ? 3.316 0.541 -5.313 1.00 98.62 74 SER A N 1
ATOM 590 C CA . SER A 1 74 ? 3.047 0.739 -3.894 1.00 98.62 74 SER A CA 1
ATOM 591 C C . SER A 1 74 ? 1.686 0.188 -3.515 1.00 98.62 74 SER A C 1
ATOM 593 O O . SER A 1 74 ? 0.693 0.429 -4.204 1.00 98.62 74 SER A O 1
ATOM 595 N N . ILE A 1 75 ? 1.618 -0.463 -2.356 1.00 98.62 75 ILE A N 1
ATOM 596 C CA . ILE A 1 75 ? 0.354 -0.568 -1.629 1.00 98.62 75 ILE A CA 1
ATOM 597 C C . ILE A 1 75 ? 0.085 0.803 -1.011 1.00 98.62 75 ILE A C 1
ATOM 599 O O . ILE A 1 75 ? 0.939 1.364 -0.321 1.00 98.62 75 ILE A O 1
ATOM 603 N N . VAL A 1 76 ? -1.101 1.343 -1.269 1.00 98.62 76 VAL A N 1
ATOM 604 C CA . VAL A 1 76 ? -1.559 2.646 -0.786 1.00 98.62 76 VAL A CA 1
ATOM 605 C C . VAL A 1 76 ? -2.762 2.438 0.113 1.00 98.62 76 VAL A C 1
ATOM 607 O O . VAL A 1 76 ? -3.741 1.810 -0.289 1.00 98.62 76 VAL A O 1
ATOM 610 N N . MET A 1 77 ? -2.713 3.019 1.306 1.00 98.56 77 MET A N 1
ATOM 611 C CA . MET A 1 77 ? -3.867 3.175 2.179 1.00 98.56 77 MET A CA 1
ATOM 612 C C . MET A 1 77 ? -4.293 4.641 2.207 1.00 98.56 77 MET A C 1
ATOM 614 O O . MET A 1 77 ? -3.495 5.531 2.507 1.00 98.56 77 MET A O 1
ATOM 618 N N . THR A 1 78 ? -5.565 4.893 1.918 1.00 98.19 78 THR A N 1
ATOM 619 C CA . THR A 1 78 ? -6.200 6.182 2.209 1.00 98.19 78 THR A CA 1
ATOM 620 C C . THR A 1 78 ? -6.641 6.213 3.665 1.00 98.19 78 THR A C 1
ATOM 622 O O . THR A 1 78 ? -7.089 5.211 4.217 1.00 98.19 78 THR A O 1
ATOM 625 N N . THR A 1 79 ? -6.482 7.362 4.312 1.00 95.00 79 THR A N 1
ATOM 626 C CA . THR A 1 79 ? -6.898 7.594 5.696 1.00 95.00 79 THR A CA 1
ATOM 627 C C . THR A 1 79 ? -7.476 9.007 5.823 1.00 95.00 79 THR A C 1
ATOM 629 O O . THR A 1 79 ? -7.200 9.853 4.964 1.00 95.00 79 THR A O 1
ATOM 632 N N . PRO A 1 80 ? -8.195 9.327 6.917 1.00 91.06 80 PRO A N 1
ATOM 633 C CA . PRO A 1 80 ? -8.639 10.699 7.174 1.00 91.06 80 PRO A CA 1
ATOM 634 C C . PRO A 1 80 ? -7.481 11.707 7.236 1.00 91.06 80 PRO A C 1
ATOM 636 O O . PRO A 1 80 ? -7.656 12.868 6.884 1.00 91.06 80 PRO A O 1
ATOM 639 N N . ASN A 1 81 ? -6.287 11.246 7.625 1.00 89.94 81 ASN A N 1
ATOM 640 C CA . ASN A 1 81 ? -5.101 12.080 7.820 1.00 89.94 81 ASN A CA 1
ATOM 641 C C . ASN A 1 81 ? -4.192 12.142 6.580 1.00 89.94 81 ASN A C 1
ATOM 643 O O . ASN A 1 81 ? -3.159 12.803 6.616 1.00 89.94 81 ASN A O 1
ATOM 647 N N . GLY A 1 82 ? -4.535 11.447 5.490 1.00 95.56 82 GLY A N 1
ATOM 648 C CA . GLY A 1 82 ? -3.723 11.404 4.273 1.00 95.56 82 GLY A CA 1
ATOM 649 C C . GLY A 1 82 ? -3.452 9.989 3.771 1.00 95.56 82 GLY A C 1
ATOM 650 O O . GLY A 1 82 ? -4.256 9.079 3.970 1.00 95.56 82 GLY A O 1
ATOM 651 N N . LEU A 1 83 ? -2.326 9.822 3.080 1.00 98.31 83 LEU A N 1
ATOM 652 C CA . LEU A 1 83 ? -1.937 8.580 2.411 1.00 98.31 83 LEU A CA 1
ATOM 653 C C . LEU A 1 83 ? -0.835 7.863 3.191 1.00 98.31 83 LEU A C 1
ATOM 655 O O . LEU A 1 83 ? 0.046 8.516 3.747 1.00 98.31 83 LEU A O 1
ATOM 659 N N . VAL A 1 84 ? -0.862 6.535 3.201 1.00 98.56 84 VAL A N 1
ATOM 660 C CA . VAL A 1 84 ? 0.209 5.698 3.757 1.00 98.56 84 VAL A CA 1
ATOM 661 C C . VAL A 1 84 ? 0.649 4.695 2.698 1.00 98.56 84 VAL A C 1
ATOM 663 O O . VAL A 1 84 ? -0.196 4.098 2.033 1.00 98.56 84 VAL A O 1
ATOM 666 N N . PHE A 1 85 ? 1.956 4.512 2.531 1.00 98.62 85 PHE A N 1
ATOM 667 C CA . PHE A 1 85 ? 2.537 3.744 1.434 1.00 98.62 85 PHE A CA 1
ATOM 668 C C . PHE A 1 85 ? 3.417 2.604 1.932 1.00 98.62 85 PHE A C 1
ATOM 670 O O . PHE A 1 85 ? 4.281 2.811 2.781 1.00 98.62 85 PHE A O 1
ATOM 677 N N . LYS A 1 86 ? 3.276 1.424 1.333 1.00 98.31 86 LYS A N 1
ATOM 678 C CA . LYS A 1 86 ? 4.336 0.415 1.295 1.00 98.31 86 LYS A CA 1
ATOM 679 C C . LYS A 1 86 ? 4.876 0.370 -0.127 1.00 98.31 86 LYS A C 1
ATOM 681 O O . LYS A 1 86 ? 4.167 -0.070 -1.025 1.00 98.31 86 LYS A O 1
ATOM 686 N N . ASP A 1 87 ? 6.107 0.829 -0.307 1.00 98.06 87 ASP A N 1
ATOM 687 C CA . ASP A 1 87 ? 6.763 0.866 -1.613 1.00 98.06 87 ASP A CA 1
ATOM 688 C C . ASP A 1 87 ? 7.472 -0.454 -1.932 1.00 98.06 87 ASP A C 1
ATOM 690 O O . ASP A 1 87 ? 8.078 -1.083 -1.056 1.00 98.06 87 ASP A O 1
ATOM 694 N N . PHE A 1 88 ? 7.418 -0.818 -3.211 1.00 96.50 88 PHE A N 1
ATOM 695 C CA . PHE A 1 88 ? 8.122 -1.931 -3.838 1.00 96.50 88 PHE A CA 1
ATOM 696 C C . PHE A 1 88 ? 8.963 -1.373 -4.998 1.00 96.50 88 PHE A C 1
ATOM 698 O O . PHE A 1 88 ? 8.542 -1.435 -6.159 1.00 96.50 88 PHE A O 1
ATOM 705 N N . PRO A 1 89 ? 10.111 -0.735 -4.705 1.00 96.81 89 PRO A N 1
ATOM 706 C CA . PRO A 1 89 ? 11.061 -0.361 -5.743 1.00 96.81 89 PRO A CA 1
ATOM 707 C C . PRO A 1 89 ? 11.695 -1.623 -6.337 1.00 96.81 89 PRO A C 1
ATOM 709 O O . PRO A 1 89 ? 11.996 -2.570 -5.610 1.00 96.81 89 PRO A O 1
ATOM 712 N N . ALA A 1 90 ? 11.895 -1.627 -7.650 1.00 95.56 90 ALA A N 1
ATOM 713 C CA . ALA A 1 90 ? 12.467 -2.754 -8.374 1.00 95.56 90 ALA A CA 1
ATOM 714 C C . ALA A 1 90 ? 13.211 -2.300 -9.637 1.00 95.56 90 ALA A C 1
ATOM 716 O O . ALA A 1 90 ? 13.099 -1.151 -10.082 1.00 95.56 90 ALA A O 1
ATOM 717 N N . THR A 1 91 ? 13.968 -3.228 -10.219 1.00 94.38 91 THR A N 1
ATOM 718 C CA . THR A 1 91 ? 14.629 -3.051 -11.512 1.00 94.38 91 THR A CA 1
ATOM 719 C C . THR A 1 91 ? 13.901 -3.874 -12.564 1.00 94.38 91 THR A C 1
ATOM 721 O O . THR A 1 91 ? 13.736 -5.077 -12.412 1.00 94.38 91 THR A O 1
ATOM 724 N N . TYR A 1 92 ? 13.491 -3.216 -13.640 1.00 91.38 92 TYR A N 1
ATOM 725 C CA . TYR A 1 92 ? 12.863 -3.847 -14.785 1.00 91.38 92 TYR A CA 1
ATOM 726 C C . TYR A 1 92 ? 13.899 -4.608 -15.612 1.00 91.38 92 TYR A C 1
ATOM 728 O O . TYR A 1 92 ? 14.861 -4.016 -16.121 1.00 91.38 92 TYR A O 1
ATOM 736 N N . VAL A 1 93 ? 13.669 -5.910 -15.763 1.00 87.94 93 VAL A N 1
ATOM 737 C CA . VAL A 1 93 ? 14.390 -6.794 -16.678 1.00 87.94 93 VAL A CA 1
ATOM 738 C C . VAL A 1 93 ? 13.434 -7.165 -17.804 1.00 87.94 93 VAL A C 1
ATOM 740 O O . VAL A 1 93 ? 12.391 -7.770 -17.568 1.00 87.94 93 VAL A O 1
ATOM 743 N N . ASP A 1 94 ? 13.781 -6.756 -19.023 1.00 82.62 94 ASP A N 1
ATOM 744 C CA . ASP A 1 94 ? 12.854 -6.744 -20.153 1.00 82.62 94 ASP A CA 1
ATOM 745 C C . ASP A 1 94 ? 12.272 -8.118 -20.480 1.00 82.62 94 ASP A C 1
ATOM 747 O O . ASP A 1 94 ? 13.008 -9.041 -20.814 1.00 82.62 94 ASP A O 1
ATOM 751 N N . GLY A 1 95 ? 10.948 -8.237 -20.352 1.00 72.12 95 GLY A N 1
ATOM 752 C CA . GLY A 1 95 ? 10.210 -9.471 -20.612 1.00 72.12 95 GLY A CA 1
ATOM 753 C C . GLY A 1 95 ? 10.493 -10.623 -19.643 1.00 72.12 95 GLY A C 1
ATOM 754 O O . GLY A 1 95 ? 10.043 -11.732 -19.914 1.00 72.12 95 GLY A O 1
ATOM 755 N N . VAL A 1 96 ? 11.224 -10.396 -18.542 1.00 81.06 96 VAL A N 1
ATOM 756 C CA . VAL A 1 96 ? 11.579 -11.465 -17.592 1.00 81.06 96 VAL A CA 1
ATOM 757 C C . VAL A 1 96 ? 10.904 -11.254 -16.241 1.00 81.06 96 VAL A C 1
ATOM 759 O O . VAL A 1 96 ? 10.050 -12.047 -15.852 1.00 81.06 96 VAL A O 1
ATOM 762 N N . TRP A 1 97 ? 11.2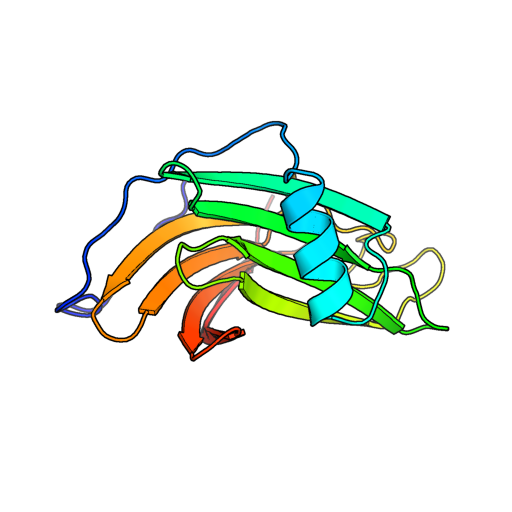72 -10.197 -15.514 1.00 83.44 97 TRP A N 1
ATOM 763 C CA . TRP A 1 97 ? 10.711 -9.919 -14.194 1.00 83.44 97 TRP A CA 1
ATOM 764 C C . TRP A 1 97 ? 10.963 -8.481 -13.728 1.00 83.44 97 TRP A C 1
ATOM 766 O O . TRP A 1 97 ? 11.774 -7.742 -14.297 1.00 83.44 97 TRP A O 1
ATOM 776 N N . SER A 1 98 ? 10.269 -8.066 -12.670 1.00 87.38 98 SER A N 1
ATOM 777 C CA . SER A 1 98 ? 10.566 -6.831 -11.936 1.00 87.38 98 SER A CA 1
ATOM 778 C C . SER A 1 98 ? 10.507 -7.008 -10.425 1.00 87.38 98 SER A C 1
ATOM 780 O O . SER A 1 98 ? 11.486 -6.745 -9.729 1.00 87.38 98 SER A O 1
ATOM 782 N N . TRP A 1 99 ? 9.374 -7.449 -9.894 1.00 90.69 99 TRP A N 1
ATOM 783 C CA . TRP A 1 99 ? 9.126 -7.525 -8.458 1.00 90.69 99 TRP A CA 1
ATOM 784 C C . TRP A 1 99 ? 9.319 -8.928 -7.892 1.00 90.69 99 TRP A C 1
ATOM 786 O O . TRP A 1 99 ? 9.756 -9.065 -6.746 1.00 90.69 99 TRP A O 1
ATOM 796 N N . ARG A 1 100 ? 8.995 -9.969 -8.661 1.00 87.19 100 ARG A N 1
ATOM 797 C CA . ARG A 1 100 ? 9.168 -11.379 -8.288 1.00 87.19 100 ARG A CA 1
ATOM 798 C C . ARG A 1 100 ? 9.604 -12.212 -9.489 1.00 87.19 100 ARG A C 1
ATOM 800 O O . ARG A 1 100 ? 9.381 -11.819 -10.625 1.00 87.19 100 ARG A O 1
ATOM 807 N N . ALA A 1 101 ? 10.195 -13.375 -9.215 1.00 81.38 101 ALA A N 1
ATOM 808 C CA . ALA A 1 101 ? 10.504 -14.357 -10.248 1.00 81.38 101 ALA A CA 1
ATOM 809 C C . ALA A 1 101 ? 9.250 -14.679 -11.078 1.00 81.38 101 ALA A C 1
ATOM 811 O O . ALA A 1 101 ? 8.165 -14.855 -10.514 1.00 81.38 101 ALA A O 1
ATOM 812 N N . ASP A 1 102 ? 9.435 -14.710 -12.398 1.00 79.31 102 ASP A N 1
ATOM 813 C CA . ASP A 1 102 ? 8.420 -15.009 -13.411 1.00 79.31 102 ASP A CA 1
ATOM 814 C C . ASP A 1 102 ? 7.168 -14.115 -13.373 1.00 79.31 102 ASP A C 1
ATOM 816 O O . ASP A 1 102 ? 6.098 -14.514 -13.833 1.00 79.31 102 ASP A O 1
ATOM 820 N N . ASP A 1 103 ? 7.274 -12.889 -12.844 1.00 84.50 103 ASP A N 1
ATOM 821 C CA . ASP A 1 103 ? 6.156 -11.936 -12.862 1.00 84.50 103 ASP A CA 1
ATOM 822 C C . ASP A 1 103 ? 5.982 -11.214 -14.207 1.00 84.50 103 ASP A C 1
ATOM 824 O O . ASP A 1 103 ? 5.042 -10.439 -14.362 1.00 84.50 103 ASP A O 1
ATOM 828 N N . GLY A 1 104 ? 6.884 -11.431 -15.174 1.00 83.81 104 GLY A N 1
ATOM 829 C CA . GLY A 1 104 ? 6.827 -10.797 -16.494 1.00 83.81 104 GLY A CA 1
ATOM 830 C C . GLY A 1 104 ? 6.938 -9.270 -16.455 1.00 83.81 104 GLY A C 1
ATOM 831 O O . GLY A 1 104 ? 6.623 -8.606 -17.441 1.00 83.81 104 GLY A O 1
ATOM 832 N N . GLY A 1 105 ? 7.362 -8.693 -15.327 1.00 85.25 105 GLY A N 1
ATOM 833 C CA . GLY A 1 105 ? 7.332 -7.253 -15.099 1.00 85.25 105 GLY A CA 1
ATOM 834 C C . GLY A 1 105 ? 5.947 -6.709 -14.741 1.00 85.25 105 GLY A C 1
ATOM 835 O O . GLY A 1 105 ? 5.724 -5.507 -14.882 1.00 85.25 105 GLY A O 1
ATOM 836 N N . GLU A 1 106 ? 5.018 -7.555 -14.291 1.00 87.94 106 GLU A N 1
ATOM 837 C CA . GLU A 1 106 ? 3.660 -7.166 -13.915 1.00 87.94 106 GLU A CA 1
ATOM 838 C C . GLU A 1 106 ? 3.401 -7.296 -12.410 1.00 87.94 106 GLU A C 1
ATOM 840 O O . GLU A 1 106 ? 3.905 -8.181 -11.720 1.00 87.94 106 GLU A O 1
ATOM 845 N N . ILE A 1 107 ? 2.555 -6.408 -11.885 1.00 92.94 107 ILE A N 1
ATOM 846 C CA . ILE A 1 107 ? 2.101 -6.452 -10.497 1.00 92.94 107 ILE A C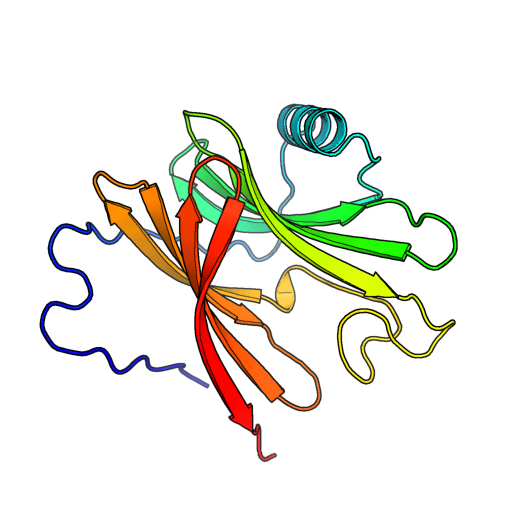A 1
ATOM 847 C C . ILE A 1 107 ? 0.630 -6.050 -10.423 1.00 92.94 107 ILE A C 1
ATOM 849 O O . ILE A 1 107 ? 0.226 -4.975 -10.863 1.00 92.94 107 ILE A O 1
ATOM 853 N N . GLU A 1 108 ? -0.199 -6.930 -9.868 1.00 94.69 108 GLU A N 1
ATOM 854 C CA . GLU A 1 108 ? -1.653 -6.775 -9.908 1.00 94.69 108 GLU A CA 1
ATOM 855 C C . GLU A 1 108 ? -2.280 -6.810 -8.508 1.00 94.69 108 GLU A C 1
ATOM 857 O O . GLU A 1 108 ? -1.810 -7.555 -7.643 1.00 94.69 108 GLU A O 1
ATOM 862 N N . PRO A 1 109 ? -3.392 -6.083 -8.266 1.00 96.19 109 PRO A N 1
ATOM 863 C CA . PRO A 1 109 ? -4.064 -6.072 -6.964 1.00 96.19 109 PRO A CA 1
ATOM 864 C C . PRO A 1 109 ? -4.442 -7.469 -6.456 1.00 96.19 109 PRO A C 1
ATOM 866 O O . PRO A 1 109 ? -4.346 -7.732 -5.262 1.00 96.19 109 PRO A O 1
ATOM 869 N N . ARG A 1 110 ? -4.820 -8.386 -7.358 1.00 93.69 110 ARG A N 1
ATOM 870 C CA . ARG A 1 110 ? -5.217 -9.764 -7.012 1.00 93.69 110 ARG A CA 1
ATOM 871 C C . ARG A 1 110 ? -4.090 -10.612 -6.418 1.00 93.69 110 ARG A C 1
ATOM 873 O O . ARG A 1 110 ? -4.366 -11.676 -5.874 1.00 93.69 110 ARG A O 1
ATOM 880 N N . LEU A 1 111 ? -2.839 -10.168 -6.538 1.00 93.94 111 LEU A N 1
ATOM 881 C CA . LEU A 1 111 ? -1.690 -10.826 -5.921 1.00 93.94 111 LEU A CA 1
ATOM 882 C C . LEU A 1 111 ? -1.571 -10.489 -4.431 1.00 93.94 111 LEU A C 1
ATOM 884 O O . LEU A 1 111 ? -0.695 -11.031 -3.768 1.00 93.94 111 LEU A O 1
ATOM 888 N N . PHE A 1 112 ? -2.417 -9.609 -3.891 1.00 95.31 112 PHE A N 1
ATOM 889 C CA . PHE A 1 112 ? -2.339 -9.163 -2.507 1.00 95.31 112 PHE A CA 1
ATOM 890 C C . PHE A 1 112 ? -3.610 -9.480 -1.729 1.00 95.31 112 PHE A C 1
ATOM 892 O O . PHE A 1 112 ? -4.706 -9.089 -2.128 1.00 95.31 112 PHE A O 1
ATOM 899 N N . ASN A 1 113 ? -3.447 -10.095 -0.558 1.00 94.88 113 ASN A N 1
ATOM 900 C CA . ASN A 1 113 ? -4.521 -10.246 0.420 1.00 94.88 113 ASN A CA 1
ATOM 901 C C . ASN A 1 113 ? -4.214 -9.424 1.672 1.00 94.88 113 ASN A C 1
ATOM 903 O O . ASN A 1 113 ? -3.121 -9.513 2.239 1.00 94.88 113 ASN A O 1
ATOM 907 N N . ILE A 1 114 ? -5.206 -8.666 2.143 1.00 95.56 114 ILE A N 1
ATOM 908 C CA . ILE A 1 114 ? -5.170 -8.065 3.478 1.00 95.56 114 ILE A CA 1
ATOM 909 C C . ILE A 1 114 ? -5.773 -9.066 4.454 1.00 95.56 114 ILE A C 1
ATOM 911 O O . ILE A 1 114 ? -6.934 -9.453 4.341 1.00 95.56 114 ILE A O 1
ATOM 915 N N . LEU A 1 115 ? -4.955 -9.503 5.400 1.00 94.31 115 LEU A N 1
ATOM 916 C CA . LEU A 1 115 ? -5.274 -10.591 6.323 1.00 94.31 115 LEU A CA 1
ATOM 917 C C . LEU A 1 115 ? -5.943 -10.057 7.587 1.00 94.31 115 LEU A C 1
ATOM 919 O O . LEU A 1 115 ? -6.856 -10.670 8.129 1.00 94.31 115 LEU A O 1
ATOM 923 N N . PHE A 1 116 ? -5.487 -8.892 8.037 1.00 94.25 116 PHE A N 1
ATOM 924 C CA . PHE A 1 116 ? -6.112 -8.110 9.091 1.00 94.25 116 PHE A CA 1
ATOM 925 C C . PHE A 1 116 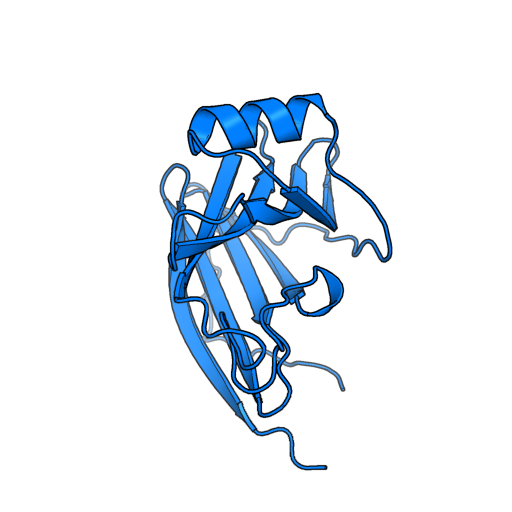? -5.703 -6.645 8.954 1.00 94.25 116 PHE A C 1
ATOM 927 O O . PHE A 1 116 ? -4.668 -6.318 8.367 1.00 94.25 116 PHE A O 1
ATOM 934 N N . VAL A 1 117 ? -6.503 -5.775 9.560 1.00 96.81 117 VAL A N 1
ATOM 935 C CA . VAL A 1 117 ? -6.203 -4.357 9.741 1.00 96.81 117 VAL A CA 1
ATOM 936 C C . VAL A 1 117 ? -6.452 -4.040 11.205 1.00 96.81 117 VAL A C 1
ATOM 938 O O . VAL A 1 117 ? -7.533 -4.325 11.722 1.00 96.81 117 VAL A O 1
ATOM 941 N N . THR A 1 118 ? -5.481 -3.436 11.876 1.00 96.00 118 THR A N 1
ATOM 942 C CA . THR A 1 118 ? -5.683 -2.882 13.213 1.00 96.00 118 THR A CA 1
ATOM 943 C C . THR A 1 118 ? -5.353 -1.400 13.257 1.00 96.00 118 THR A C 1
ATOM 945 O O . THR A 1 118 ? -4.650 -0.871 12.394 1.00 96.00 118 THR A O 1
ATOM 948 N N . LYS A 1 119 ? -5.869 -0.717 14.277 1.00 95.56 119 LYS A N 1
ATOM 949 C CA . LYS A 1 119 ? -5.525 0.668 14.595 1.00 95.56 119 LYS A CA 1
ATOM 950 C C . LYS A 1 119 ? -5.212 0.811 16.076 1.00 95.56 119 LYS A C 1
ATOM 952 O O . LYS A 1 119 ? -5.924 0.265 16.918 1.00 95.56 119 LYS A O 1
ATOM 957 N N . SER A 1 120 ? -4.176 1.574 16.387 1.00 94.06 120 SER A N 1
ATOM 958 C CA . SER A 1 120 ? -3.806 1.968 17.746 1.00 94.06 120 SER A CA 1
ATOM 959 C C . SER A 1 120 ? -3.548 3.478 17.803 1.00 94.06 120 SER A C 1
ATOM 961 O O . SER A 1 120 ? -3.779 4.204 16.831 1.00 94.06 120 SER A O 1
ATOM 963 N N . LYS A 1 121 ? -3.033 3.964 18.939 1.00 91.88 121 LYS A N 1
ATOM 964 C CA . LYS A 1 121 ? -2.560 5.351 19.071 1.00 91.88 121 LYS A CA 1
ATOM 965 C C . LYS A 1 121 ? -1.377 5.674 18.148 1.00 91.88 121 LYS A C 1
ATOM 967 O O . LYS A 1 121 ? -1.184 6.842 17.834 1.00 91.88 121 LYS A O 1
ATOM 972 N N . THR A 1 122 ? -0.598 4.676 17.722 1.00 87.00 122 THR A N 1
ATOM 973 C CA . THR A 1 122 ? 0.592 4.878 16.876 1.00 87.00 122 THR A CA 1
ATOM 974 C C . THR A 1 122 ? 0.291 4.827 15.378 1.00 87.00 122 THR A C 1
ATOM 976 O O . THR A 1 122 ? 1.118 5.265 14.585 1.00 87.00 122 THR A O 1
ATOM 979 N N . GLY A 1 123 ? -0.890 4.345 14.976 1.00 94.38 123 GLY A N 1
ATOM 980 C CA . GLY A 1 123 ? -1.311 4.287 13.575 1.00 94.38 123 GLY A CA 1
ATOM 981 C C . GLY A 1 123 ? -1.979 2.967 13.202 1.00 94.38 123 GLY A C 1
ATOM 982 O O . GLY A 1 123 ? -2.489 2.245 14.064 1.00 94.38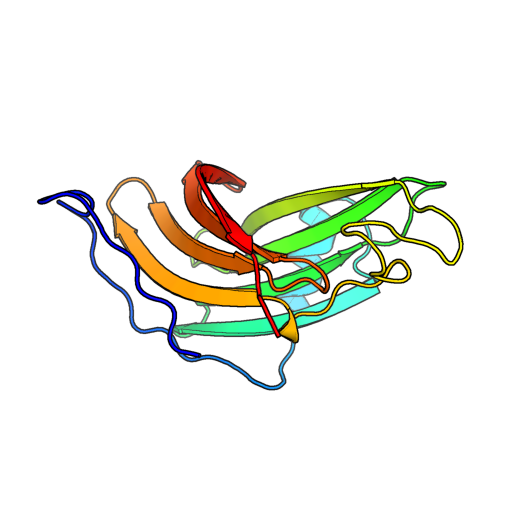 123 GLY A O 1
ATOM 983 N N . TYR A 1 124 ? -2.006 2.677 11.902 1.00 96.50 124 TYR A N 1
ATOM 984 C CA . TYR A 1 124 ? -2.510 1.414 11.364 1.00 96.50 124 TYR A CA 1
ATOM 985 C C . TYR A 1 124 ? -1.438 0.316 11.360 1.00 96.50 124 TYR A C 1
ATOM 987 O O . TYR A 1 124 ? -0.261 0.584 11.113 1.00 96.50 124 TYR A O 1
ATOM 995 N N . THR A 1 125 ? -1.873 -0.930 11.547 1.00 95.81 125 THR A N 1
ATOM 996 C CA . THR A 1 125 ? -1.072 -2.135 11.287 1.00 95.81 125 THR A CA 1
ATOM 997 C C . THR A 1 125 ? -1.828 -3.039 10.315 1.00 95.81 125 THR A C 1
ATOM 999 O O . THR A 1 125 ? -3.040 -3.206 10.451 1.00 95.81 125 THR A O 1
ATOM 1002 N N . LEU A 1 126 ? -1.133 -3.626 9.342 1.00 95.88 126 LEU A N 1
ATOM 1003 C CA . LEU A 1 126 ? -1.701 -4.519 8.330 1.00 95.88 126 LEU A CA 1
ATOM 1004 C C . LEU A 1 126 ? -0.996 -5.873 8.360 1.00 95.88 126 LEU A C 1
ATOM 1006 O O . LEU A 1 126 ? 0.232 -5.930 8.379 1.00 95.88 126 LEU A O 1
ATOM 1010 N N . GLY A 1 127 ? -1.762 -6.954 8.282 1.00 95.19 127 GLY A N 1
ATOM 1011 C CA . GLY A 1 127 ? -1.251 -8.232 7.798 1.00 95.19 127 GLY A CA 1
ATOM 1012 C C . GLY A 1 127 ? -1.386 -8.269 6.282 1.00 95.19 127 GLY A C 1
ATOM 1013 O O . GLY A 1 127 ? -2.500 -8.127 5.776 1.00 95.19 127 GLY A O 1
ATOM 1014 N N . LEU A 1 128 ? -0.283 -8.449 5.562 1.00 95.25 128 LEU A N 1
ATOM 1015 C CA . LEU A 1 128 ? -0.252 -8.492 4.101 1.00 95.25 128 LEU A CA 1
ATOM 1016 C C . LEU A 1 128 ? 0.310 -9.830 3.628 1.00 95.25 128 LEU A C 1
ATOM 1018 O O . LEU A 1 128 ? 1.414 -10.217 4.010 1.00 95.25 128 LEU A O 1
ATOM 1022 N N . GLU A 1 129 ? -0.438 -10.506 2.767 1.00 94.00 129 GLU A N 1
ATOM 1023 C CA . GLU A 1 129 ? 0.065 -11.611 1.963 1.00 94.00 129 GLU A CA 1
ATOM 1024 C C . GLU A 1 129 ? 0.284 -11.119 0.538 1.00 94.00 129 GLU A C 1
ATOM 1026 O O . GLU A 1 129 ? -0.611 -10.524 -0.060 1.00 94.00 129 GLU A O 1
ATOM 1031 N N . TRP A 1 130 ? 1.463 -11.401 -0.004 1.00 93.81 130 TRP A N 1
ATOM 1032 C CA . TRP A 1 130 ? 1.784 -11.229 -1.411 1.00 93.81 130 TRP A CA 1
ATOM 1033 C C . TRP A 1 130 ? 1.981 -12.603 -2.045 1.00 93.81 130 TRP A C 1
ATOM 1035 O O . TRP A 1 130 ? 2.929 -13.326 -1.719 1.00 93.81 130 TRP A O 1
ATOM 1045 N N . ILE A 1 131 ? 1.076 -12.961 -2.946 1.00 90.56 131 ILE A N 1
ATOM 1046 C CA . ILE A 1 131 ? 1.070 -14.194 -3.726 1.00 90.56 131 ILE A CA 1
ATOM 1047 C C . ILE A 1 131 ? 2.121 -14.097 -4.834 1.00 90.56 131 ILE A C 1
ATOM 1049 O O . ILE A 1 131 ? 2.322 -13.039 -5.431 1.00 90.56 131 ILE A O 1
ATOM 1053 N N . GLY A 1 132 ? 2.841 -15.186 -5.073 1.00 85.19 132 GLY A N 1
ATOM 1054 C CA . GLY A 1 132 ? 3.836 -15.294 -6.139 1.00 85.19 132 GLY A CA 1
ATOM 1055 C C . GLY A 1 132 ? 3.890 -16.721 -6.666 1.00 85.19 132 GLY A C 1
ATOM 1056 O O . GLY A 1 132 ? 3.428 -17.633 -5.983 1.00 85.19 132 GLY A O 1
ATOM 1057 N N . ALA A 1 133 ? 4.454 -16.901 -7.862 1.00 77.12 133 ALA A N 1
ATOM 1058 C CA . ALA A 1 133 ? 4.527 -18.201 -8.531 1.00 77.12 133 ALA A CA 1
ATOM 1059 C C . ALA A 1 133 ? 5.240 -19.258 -7.672 1.00 77.12 133 ALA A C 1
ATOM 1061 O O . ALA A 1 133 ? 4.733 -20.363 -7.495 1.00 77.12 133 ALA A O 1
ATOM 1062 N N . GLU A 1 134 ? 6.378 -18.889 -7.078 1.00 74.69 134 GLU A N 1
ATOM 1063 C CA . GLU A 1 134 ? 7.144 -19.795 -6.223 1.00 74.69 134 GLU A CA 1
ATOM 1064 C C . GLU A 1 134 ? 6.604 -19.853 -4.785 1.00 74.69 134 GLU A C 1
ATOM 1066 O O . GLU A 1 134 ? 6.558 -20.920 -4.167 1.00 74.69 134 GLU A O 1
ATOM 1071 N N . ARG A 1 135 ? 6.279 -18.689 -4.193 1.00 77.94 135 ARG A N 1
ATOM 1072 C CA . ARG A 1 135 ? 5.987 -18.554 -2.752 1.00 77.94 135 ARG A CA 1
ATOM 1073 C C . ARG A 1 135 ? 5.116 -17.364 -2.408 1.00 77.94 135 ARG A C 1
ATOM 1075 O O . ARG A 1 135 ? 5.283 -16.262 -2.941 1.00 77.94 135 ARG A O 1
ATOM 1082 N N . ASN A 1 136 ? 4.348 -17.534 -1.339 1.00 87.38 136 ASN A N 1
ATOM 1083 C CA . ASN A 1 136 ? 3.683 -16.423 -0.673 1.00 87.38 136 ASN A CA 1
ATOM 1084 C C . ASN A 1 136 ? 4.636 -15.761 0.329 1.00 87.38 136 ASN A C 1
ATOM 1086 O O . ASN A 1 136 ? 5.321 -16.439 1.101 1.00 87.38 136 ASN A O 1
ATOM 1090 N N . ASN A 1 137 ? 4.671 -14.429 0.315 1.00 89.12 137 ASN A N 1
ATOM 1091 C CA . ASN A 1 137 ? 5.337 -13.625 1.336 1.00 89.12 137 ASN A CA 1
ATOM 1092 C C . ASN A 1 137 ? 4.274 -13.073 2.287 1.00 89.12 137 ASN A C 1
ATOM 1094 O O . ASN A 1 137 ? 3.323 -12.429 1.847 1.00 89.12 137 ASN A O 1
ATOM 1098 N N . LEU A 1 138 ? 4.436 -13.344 3.576 1.00 91.12 138 LEU A N 1
ATOM 1099 C CA . LEU A 1 138 ? 3.605 -12.822 4.647 1.00 91.12 138 LEU A CA 1
ATOM 1100 C C . LEU A 1 138 ? 4.382 -11.736 5.384 1.00 91.12 138 LEU A C 1
ATOM 1102 O O . LEU A 1 138 ? 5.505 -11.958 5.833 1.00 91.12 138 LEU A O 1
ATOM 1106 N N . SER A 1 139 ? 3.765 -10.575 5.566 1.00 92.19 139 SER A N 1
ATOM 1107 C CA . SER A 1 139 ? 4.367 -9.461 6.295 1.00 92.19 139 SER A CA 1
ATOM 1108 C C . SER A 1 139 ? 3.376 -8.810 7.247 1.00 92.19 139 SER A C 1
ATOM 1110 O O . SER A 1 139 ? 2.175 -8.744 6.981 1.00 92.19 139 SER A O 1
ATOM 1112 N N . VAL A 1 140 ? 3.900 -8.317 8.367 1.00 93.25 140 VAL A N 1
ATOM 1113 C CA . VAL A 1 140 ? 3.183 -7.392 9.246 1.00 93.25 140 VAL A CA 1
ATOM 1114 C C . VAL A 1 140 ? 3.762 -6.007 9.014 1.00 93.25 140 VAL A C 1
ATOM 1116 O O . VAL A 1 140 ? 4.959 -5.782 9.213 1.00 93.25 140 VAL A O 1
ATOM 1119 N N . LEU A 1 141 ? 2.910 -5.094 8.562 1.00 95.69 141 LEU A N 1
ATOM 1120 C CA . LEU A 1 141 ? 3.255 -3.723 8.224 1.00 95.69 141 LEU A CA 1
ATOM 1121 C C . LEU A 1 141 ? 2.730 -2.776 9.295 1.00 95.69 141 LEU A C 1
ATOM 1123 O O . LEU A 1 141 ? 1.540 -2.800 9.586 1.00 95.69 141 LEU A O 1
ATOM 1127 N N . GLN A 1 142 ? 3.579 -1.908 9.831 1.00 95.19 142 GLN A N 1
ATOM 1128 C CA . GLN A 1 142 ? 3.193 -0.879 10.790 1.00 95.19 142 GLN A CA 1
ATOM 1129 C C . GLN A 1 142 ? 3.394 0.509 10.193 1.00 95.19 142 GLN A C 1
ATOM 1131 O O . GLN A 1 142 ? 4.423 0.800 9.578 1.00 95.19 142 GLN A O 1
ATOM 1136 N N . GLN A 1 143 ? 2.391 1.365 10.358 1.00 96.44 143 GLN A N 1
ATOM 1137 C CA . GLN A 1 143 ? 2.466 2.752 9.935 1.00 96.44 143 GLN A CA 1
ATOM 1138 C C . GLN A 1 143 ? 3.443 3.534 10.819 1.00 96.44 143 GLN A C 1
ATOM 1140 O O . GLN A 1 143 ? 3.354 3.500 12.044 1.00 96.44 143 GLN A O 1
ATOM 1145 N N . ASN A 1 144 ? 4.294 4.330 10.182 1.00 94.62 144 ASN A N 1
ATOM 1146 C CA . ASN A 1 144 ? 4.969 5.468 10.787 1.00 94.62 144 ASN A CA 1
ATOM 1147 C C . ASN A 1 144 ? 4.938 6.630 9.778 1.00 94.62 144 ASN A C 1
ATOM 1149 O O . ASN A 1 144 ? 5.465 6.530 8.667 1.00 94.62 144 ASN A O 1
ATOM 1153 N N . GLY A 1 145 ? 4.229 7.706 10.131 1.00 95.38 145 GLY A N 1
ATOM 1154 C CA . GLY A 1 145 ? 3.930 8.803 9.211 1.00 95.38 145 GLY A CA 1
ATOM 1155 C C . GLY A 1 145 ? 3.144 8.327 7.983 1.00 95.38 145 GLY A C 1
ATOM 1156 O O . GLY A 1 145 ? 2.090 7.698 8.108 1.00 95.38 145 GLY A O 1
ATOM 1157 N N . ASN A 1 146 ? 3.666 8.625 6.793 1.00 97.44 146 ASN A N 1
ATOM 1158 C CA . ASN A 1 146 ? 3.091 8.222 5.506 1.00 97.44 146 ASN A CA 1
ATOM 1159 C C . ASN A 1 146 ? 3.665 6.898 4.972 1.00 97.44 146 ASN A C 1
ATOM 1161 O O . ASN A 1 146 ? 3.426 6.560 3.814 1.00 97.44 146 ASN A O 1
ATOM 1165 N N . THR A 1 147 ? 4.396 6.136 5.785 1.00 97.38 147 THR A N 1
ATOM 1166 C CA . THR A 1 147 ? 5.070 4.910 5.343 1.00 97.38 147 THR A CA 1
ATOM 1167 C C . THR A 1 147 ? 4.647 3.714 6.184 1.00 97.38 147 THR A C 1
ATOM 1169 O O . THR A 1 147 ? 4.500 3.803 7.401 1.00 97.38 147 THR A O 1
ATOM 1172 N N . PHE A 1 148 ? 4.478 2.574 5.529 1.00 97.88 148 PHE A N 1
ATOM 1173 C CA . PHE A 1 148 ? 4.359 1.264 6.147 1.00 97.88 148 PHE A CA 1
ATOM 1174 C C . PHE A 1 148 ? 5.724 0.577 6.177 1.00 97.88 148 PHE A C 1
ATOM 1176 O O . PHE A 1 148 ? 6.312 0.277 5.133 1.00 97.88 148 PHE A O 1
ATOM 1183 N N . TYR A 1 149 ? 6.197 0.271 7.380 1.00 92.62 149 TYR A N 1
ATOM 1184 C CA . TYR A 1 149 ? 7.421 -0.486 7.614 1.00 92.62 149 TYR A CA 1
ATOM 1185 C C . TYR A 1 149 ? 7.082 -1.928 7.956 1.00 92.62 149 TYR A C 1
ATOM 1187 O O . TYR A 1 149 ? 6.118 -2.191 8.668 1.00 92.62 149 TYR A O 1
ATOM 1195 N N . SER A 1 150 ? 7.878 -2.872 7.459 1.00 90.75 150 SER A N 1
ATOM 1196 C CA . SER A 1 150 ? 7.711 -4.269 7.846 1.00 90.75 150 SER A CA 1
ATOM 1197 C C . SER A 1 150 ? 8.331 -4.481 9.217 1.00 90.75 150 SER A C 1
ATOM 1199 O O . SER A 1 150 ? 9.530 -4.274 9.371 1.00 90.75 150 SER A O 1
ATOM 1201 N N . ILE A 1 151 ? 7.530 -4.905 10.187 1.00 86.31 151 ILE A N 1
ATOM 1202 C CA . ILE A 1 151 ? 8.004 -5.232 11.541 1.00 86.31 151 ILE A CA 1
ATOM 1203 C C . ILE A 1 151 ? 8.178 -6.742 11.742 1.00 86.31 151 ILE A C 1
ATOM 1205 O O . ILE A 1 151 ? 8.852 -7.172 12.669 1.00 86.31 151 ILE A O 1
ATOM 1209 N N . ASN A 1 152 ? 7.596 -7.552 10.854 1.00 76.19 152 ASN A N 1
ATOM 1210 C CA . ASN A 1 152 ? 7.831 -8.990 10.762 1.00 76.19 152 ASN A CA 1
ATOM 1211 C C . ASN A 1 152 ? 7.635 -9.455 9.305 1.00 76.19 152 ASN A C 1
ATOM 1213 O O . ASN A 1 152 ? 6.826 -8.858 8.581 1.00 76.19 152 ASN A O 1
ATOM 1217 N N . GLN A 1 153 ? 8.379 -10.476 8.871 1.00 67.44 153 GLN A N 1
ATOM 1218 C CA . GLN A 1 153 ? 8.274 -11.107 7.550 1.00 67.44 153 GLN A CA 1
ATOM 1219 C C . GLN A 1 153 ? 8.497 -12.618 7.653 1.00 67.44 153 GLN A C 1
ATOM 1221 O O . GLN A 1 153 ? 9.380 -13.079 8.373 1.00 67.44 153 GLN A O 1
ATOM 1226 N N . SER A 1 154 ? 7.725 -13.392 6.893 1.00 69.38 154 SER A N 1
ATOM 1227 C CA . SER A 1 154 ? 7.855 -14.845 6.784 1.00 69.38 154 SER A CA 1
ATOM 1228 C C . SER A 1 154 ? 7.494 -15.303 5.368 1.00 69.38 154 SER A C 1
ATOM 1230 O O . SER A 1 154 ? 6.571 -14.774 4.754 1.00 69.38 154 SER A O 1
ATOM 1232 N N . GLY A 1 155 ? 8.214 -16.290 4.833 1.00 56.47 155 GLY A N 1
ATOM 1233 C CA . GLY A 1 155 ? 7.908 -16.917 3.545 1.00 56.47 155 GLY A CA 1
ATOM 1234 C C . GLY A 1 155 ? 7.383 -18.337 3.733 1.00 56.47 155 GLY A C 1
ATOM 1235 O O . GLY A 1 155 ? 7.901 -19.077 4.569 1.00 56.47 155 GLY A O 1
ATOM 1236 N N . ARG A 1 156 ? 6.383 -18.744 2.943 1.00 55.38 156 ARG A N 1
ATOM 1237 C CA . ARG A 1 156 ? 5.922 -20.142 2.887 1.00 55.38 156 ARG A CA 1
ATOM 1238 C C . ARG A 1 156 ? 6.020 -20.680 1.464 1.00 55.38 156 ARG A C 1
ATOM 1240 O O . ARG A 1 156 ? 5.582 -20.023 0.522 1.00 55.38 156 ARG A O 1
ATOM 1247 N N . TYR A 1 157 ? 6.596 -21.871 1.326 1.00 42.94 157 TYR A N 1
ATOM 1248 C CA . TYR A 1 157 ? 6.587 -22.619 0.072 1.00 42.94 157 TYR A CA 1
ATOM 1249 C C . TYR A 1 157 ? 5.171 -23.101 -0.236 1.00 42.94 157 TYR A C 1
ATOM 1251 O O . TYR A 1 157 ? 4.513 -23.653 0.647 1.00 42.94 157 TYR A O 1
ATOM 1259 N N . ILE A 1 158 ? 4.722 -22.917 -1.478 1.00 46.38 158 ILE A N 1
ATOM 1260 C CA . ILE A 1 158 ? 3.552 -23.626 -1.993 1.00 46.38 158 ILE A CA 1
ATOM 1261 C C . ILE A 1 158 ? 4.086 -24.917 -2.612 1.00 46.38 158 ILE A C 1
ATOM 1263 O O . ILE A 1 158 ? 4.866 -24.874 -3.556 1.00 46.38 158 ILE A O 1
ATOM 1267 N N . THR A 1 159 ? 3.730 -26.060 -2.037 1.00 40.59 159 THR A N 1
ATOM 1268 C CA . THR A 1 159 ? 3.917 -27.365 -2.684 1.00 40.59 159 THR A CA 1
ATOM 1269 C C . THR A 1 159 ? 2.621 -27.681 -3.428 1.00 40.59 159 THR A C 1
ATOM 1271 O O . THR A 1 159 ? 1.549 -27.597 -2.826 1.00 40.59 159 THR A O 1
ATOM 1274 N N . TYR A 1 160 ? 2.723 -27.931 -4.737 1.00 42.28 160 TYR A N 1
ATOM 1275 C CA . TYR A 1 160 ? 1.619 -28.402 -5.581 1.00 42.28 160 TYR A CA 1
ATOM 1276 C C . TYR A 1 160 ? 1.412 -29.905 -5.407 1.00 42.28 160 TYR A C 1
ATOM 1278 O O . TYR A 1 160 ? 2.433 -30.609 -5.225 1.00 42.28 160 TYR A O 1
#

Radius of gyration: 15.68 Å; chains: 1; bounding box: 31×43×44 Å

pLDDT: mean 90.13, std 11.88, range [40.59, 98.62]

Secondary structure (DSSP, 8-state):
--------TTTTTT-EEPP-EE-SS----HHHHHHHHHHHTS-EEEEEEEEEEETTEEEEEEEEEEETTEEEEEEEEEETTEEEEEEEEEE-BTTTBSSSTT-TT---GGGEEEEEEEEETTEEEEEEEE--SSEEEEEEEEEETTEEEEEEEEEEE---

Sequence (160 aa):
MKVAFLIEKDAFKGNTFLPYKPVKQGRFSDKTIRKVTEFKKRKVIKQGLIGEISPGVQIGLVEFERTEKNVLASIVMTTPNGLVFKDFPATYVDGVWSWRADDGGEIEPRLFNILFVTKSKTGYTLGLEWIGAERNNLSVLQQNGNTFYSINQSGRYITY